Protein AF-A0A8T7KSV1-F1 (afdb_monomer)

Solvent-accessible surface area (backbone atoms only — not comparable to full-atom values): 5654 Å² total; per-residue (Å²): 134,91,87,83,78,54,62,72,78,56,49,47,57,58,53,51,53,51,78,74,46,89,58,47,79,38,73,75,44,91,62,75,61,89,68,96,64,92,88,78,76,95,58,99,66,70,33,39,19,42,32,32,71,41,45,77,94,57,74,27,55,69,15,40,22,41,40,37,26,67,45,68,61,94,86,40,82,42,77,81,42,79,46,80,47,65,66,81,133

Foldseek 3Di:
DDDDDDCVVTVVVVVVVLVVDDWDKDKQDADDDDDPDDDDDPDPDIWMKIWDQADVVVVSQQIKIKIFDWDADVNRIDTPDIDIDHHDD

pLDDT: mean 89.26, std 8.13, range [61.56, 96.56]

Structure (mmCIF, N/CA/C/O backbone):
data_AF-A0A8T7KSV1-F1
#
_entry.id   AF-A0A8T7KSV1-F1
#
loop_
_atom_site.group_PDB
_atom_site.id
_atom_site.type_symbol
_atom_site.label_atom_id
_atom_site.label_alt_id
_atom_site.label_comp_id
_atom_site.label_asym_id
_atom_site.label_entity_id
_atom_site.label_seq_id
_atom_site.pdbx_PDB_ins_code
_atom_site.Cartn_x
_atom_site.Cartn_y
_atom_site.Cartn_z
_atom_site.occupancy
_atom_site.B_iso_or_equiv
_atom_site.auth_seq_id
_atom_site.auth_comp_id
_atom_site.auth_asym_id
_atom_site.auth_atom_id
_atom_site.pdbx_PDB_model_num
ATOM 1 N N . MET A 1 1 ? -3.071 3.711 -15.119 1.00 61.56 1 MET A N 1
ATOM 2 C CA . MET A 1 1 ? -4.005 2.923 -15.991 1.00 61.56 1 MET A CA 1
ATOM 3 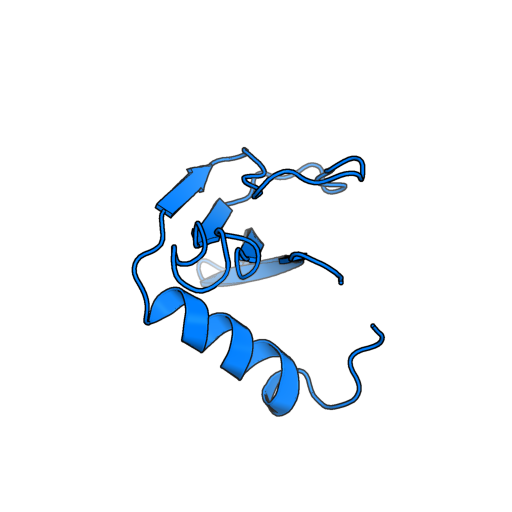C C . MET A 1 1 ? -5.272 2.528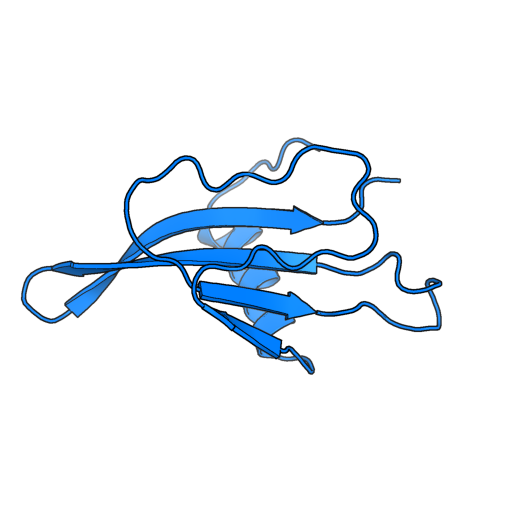 -15.219 1.00 61.56 1 MET A C 1
ATOM 5 O O . MET A 1 1 ? -5.162 2.173 -14.052 1.00 61.56 1 MET A O 1
ATOM 9 N N . GLU A 1 2 ? -6.466 2.587 -15.822 1.00 74.25 2 GLU A N 1
ATOM 10 C CA . GLU A 1 2 ? -7.728 2.212 -15.148 1.00 74.25 2 GLU A CA 1
ATOM 11 C C . GLU A 1 2 ? -7.802 0.687 -14.909 1.00 74.25 2 GLU A C 1
ATOM 13 O O . GLU A 1 2 ? -7.706 -0.097 -15.854 1.00 74.25 2 GLU A O 1
ATOM 18 N N . LYS A 1 3 ? -7.975 0.256 -13.650 1.00 81.81 3 LYS A N 1
ATOM 19 C CA . LYS A 1 3 ? -8.184 -1.157 -13.284 1.00 81.81 3 LYS A CA 1
ATOM 20 C C . LYS A 1 3 ? -9.666 -1.522 -13.444 1.00 81.81 3 LYS A C 1
ATOM 22 O O . LYS A 1 3 ? -10.519 -0.868 -12.853 1.00 81.81 3 LYS A O 1
ATOM 27 N N . LYS A 1 4 ? -9.975 -2.573 -14.215 1.00 88.94 4 LYS A N 1
ATOM 28 C CA . LYS A 1 4 ? -11.350 -3.052 -14.466 1.00 88.94 4 LYS A CA 1
ATOM 29 C C . LYS A 1 4 ? -11.531 -4.474 -13.943 1.00 88.94 4 LYS A C 1
ATOM 31 O O . LYS A 1 4 ? -10.759 -5.352 -14.308 1.00 88.94 4 LYS A O 1
ATOM 36 N N . GLY A 1 5 ? -12.560 -4.701 -13.128 1.00 91.88 5 GLY A N 1
ATOM 37 C CA . GLY A 1 5 ? -12.893 -6.014 -12.568 1.00 91.88 5 GLY A CA 1
ATOM 38 C C . GLY A 1 5 ? -13.278 -5.946 -11.092 1.00 91.88 5 GLY A C 1
ATOM 39 O O . GLY A 1 5 ? -13.399 -4.861 -10.521 1.00 91.88 5 GLY A O 1
ATOM 40 N N . SER A 1 6 ? -13.493 -7.109 -10.476 1.00 94.06 6 SER A N 1
ATOM 41 C CA . SER A 1 6 ? -13.787 -7.190 -9.045 1.00 94.06 6 SER A CA 1
ATOM 42 C C . SER A 1 6 ? -12.525 -6.921 -8.216 1.00 94.06 6 SER A C 1
ATOM 44 O O . SER A 1 6 ? -11.402 -7.184 -8.650 1.00 94.06 6 SER A O 1
ATOM 46 N N . PHE A 1 7 ? -12.701 -6.436 -6.985 1.00 90.00 7 PHE A N 1
ATOM 47 C CA . PHE A 1 7 ? -11.585 -6.260 -6.053 1.00 90.00 7 PHE A CA 1
ATOM 48 C C . PHE A 1 7 ? -10.827 -7.576 -5.819 1.00 90.00 7 PHE A C 1
ATOM 50 O O . PHE A 1 7 ? -9.598 -7.589 -5.782 1.00 90.00 7 PHE A O 1
ATOM 57 N N . HIS A 1 8 ? -11.561 -8.683 -5.696 1.00 92.94 8 HIS A N 1
ATOM 58 C CA . HIS A 1 8 ? -10.987 -10.000 -5.451 1.00 92.94 8 HIS A CA 1
ATOM 59 C C . HIS A 1 8 ? -10.121 -10.489 -6.617 1.00 92.94 8 HIS A C 1
ATOM 61 O O . HIS A 1 8 ? -9.089 -11.105 -6.387 1.00 92.94 8 HIS A O 1
ATOM 67 N N . ASP A 1 9 ? -10.503 -10.189 -7.855 1.00 93.50 9 ASP A N 1
ATOM 68 C CA . ASP A 1 9 ? -9.793 -10.716 -9.025 1.00 93.50 9 ASP A CA 1
ATOM 69 C C . ASP A 1 9 ? -8.651 -9.806 -9.479 1.00 93.50 9 ASP A C 1
ATOM 71 O O . ASP A 1 9 ? -7.724 -10.262 -10.141 1.00 93.50 9 ASP A O 1
ATOM 75 N N . VAL A 1 10 ? -8.710 -8.519 -9.124 1.00 91.25 10 VAL A N 1
ATOM 76 C CA . VAL A 1 10 ? -7.749 -7.518 -9.601 1.00 91.25 10 VAL A CA 1
ATOM 77 C C . VAL A 1 10 ? -6.821 -7.026 -8.494 1.00 91.25 10 VAL A C 1
ATOM 79 O O . VAL A 1 10 ? -5.618 -6.924 -8.701 1.00 91.25 10 VAL A O 1
ATOM 82 N N . VAL A 1 11 ? -7.350 -6.695 -7.314 1.00 90.88 11 VAL A N 1
ATOM 83 C CA . VAL A 1 11 ? -6.571 -6.034 -6.252 1.00 90.88 11 VAL A CA 1
ATOM 84 C C . VAL A 1 11 ? -5.932 -7.039 -5.298 1.00 90.88 11 VAL A C 1
ATOM 86 O O . VAL A 1 11 ? -4.773 -6.872 -4.918 1.00 90.88 11 VAL A O 1
ATOM 89 N N . VAL A 1 12 ? -6.658 -8.094 -4.917 1.00 91.31 12 VAL A N 1
ATOM 90 C CA . VAL A 1 12 ? -6.149 -9.113 -3.981 1.00 91.31 12 VAL A CA 1
ATOM 91 C C . VAL A 1 12 ? -4.892 -9.825 -4.503 1.00 91.31 12 VAL A C 1
ATOM 93 O O . VAL A 1 12 ? -3.951 -9.959 -3.717 1.00 91.31 12 VAL A O 1
ATOM 96 N N . PRO A 1 13 ? -4.794 -10.237 -5.784 1.00 92.56 13 PRO A N 1
ATOM 97 C CA . PRO A 1 13 ? -3.582 -10.878 -6.292 1.00 92.56 13 PRO A CA 1
ATOM 98 C C . PRO A 1 13 ? -2.358 -9.953 -6.244 1.00 92.56 13 PRO A C 1
ATOM 100 O O . PRO A 1 13 ? -1.275 -10.390 -5.855 1.00 92.56 13 PRO A O 1
ATOM 103 N N . ASP A 1 14 ? -2.534 -8.667 -6.561 1.00 89.00 14 ASP A N 1
ATOM 104 C CA . ASP A 1 14 ? -1.461 -7.665 -6.507 1.00 89.00 14 ASP A CA 1
ATOM 105 C C . ASP A 1 14 ? -0.961 -7.432 -5.076 1.00 89.00 14 ASP A C 1
ATOM 107 O O . ASP A 1 14 ? 0.245 -7.347 -4.835 1.00 89.00 14 ASP A O 1
ATOM 111 N N . LEU A 1 15 ? -1.879 -7.358 -4.106 1.00 89.88 15 LEU A N 1
ATOM 112 C CA . LEU A 1 15 ? -1.526 -7.305 -2.686 1.00 89.88 15 LEU A CA 1
ATOM 113 C C . LEU A 1 15 ? -0.741 -8.553 -2.278 1.00 89.88 15 LEU A C 1
ATOM 115 O O . LEU A 1 15 ? 0.341 -8.443 -1.701 1.00 89.88 15 LEU A O 1
ATOM 119 N N . ALA A 1 16 ? -1.263 -9.737 -2.609 1.00 92.06 16 ALA A N 1
ATOM 120 C CA . ALA A 1 16 ? -0.637 -11.008 -2.264 1.00 92.06 16 ALA A CA 1
ATOM 121 C C . ALA A 1 16 ? 0.780 -11.121 -2.838 1.00 92.06 16 ALA A C 1
ATOM 123 O O . ALA A 1 16 ? 1.674 -11.618 -2.157 1.00 92.06 16 ALA A O 1
ATOM 124 N N . LYS A 1 17 ? 1.021 -10.621 -4.056 1.00 89.56 17 LYS A N 1
ATOM 125 C CA . LYS A 1 17 ? 2.357 -10.603 -4.663 1.00 89.56 17 LYS A CA 1
ATOM 126 C C . LYS A 1 17 ? 3.375 -9.868 -3.787 1.00 89.56 17 LYS A C 1
ATOM 128 O O . LYS A 1 17 ? 4.458 -10.395 -3.559 1.00 89.56 17 LYS A O 1
ATOM 133 N N . ILE A 1 18 ? 3.022 -8.695 -3.257 1.00 88.56 18 ILE A N 1
ATOM 134 C CA . ILE A 1 18 ? 3.934 -7.901 -2.420 1.00 88.56 18 ILE A CA 1
ATOM 135 C C . ILE A 1 18 ? 4.221 -8.568 -1.084 1.00 88.56 18 ILE A C 1
ATOM 137 O O . ILE A 1 18 ? 5.368 -8.586 -0.649 1.00 88.56 18 ILE A O 1
ATOM 141 N N . PHE A 1 19 ? 3.211 -9.157 -0.449 1.00 88.69 19 PHE A N 1
ATOM 142 C CA . PHE A 1 19 ? 3.429 -9.889 0.799 1.00 88.69 19 PHE A CA 1
ATOM 143 C C . PHE A 1 19 ? 4.262 -11.168 0.612 1.00 88.69 19 PHE A C 1
ATOM 145 O O . PHE A 1 19 ? 4.817 -11.672 1.583 1.00 88.69 19 PHE A O 1
ATOM 152 N N . ASN A 1 20 ? 4.383 -11.669 -0.622 1.00 91.50 20 ASN A N 1
ATOM 153 C CA . ASN A 1 20 ? 5.148 -12.869 -0.974 1.00 91.50 20 ASN A CA 1
ATOM 154 C C . ASN A 1 20 ? 6.562 -12.580 -1.517 1.00 91.50 20 ASN A C 1
ATOM 156 O O . ASN A 1 20 ? 7.220 -13.484 -2.029 1.00 91.50 20 ASN A O 1
ATOM 160 N N . GLN A 1 21 ? 7.049 -11.344 -1.410 1.00 90.31 21 GLN A N 1
ATOM 161 C CA . GLN A 1 21 ? 8.405 -10.948 -1.804 1.00 90.31 21 GLN A CA 1
ATOM 162 C C . GLN A 1 21 ? 9.057 -10.103 -0.697 1.00 90.31 21 GLN A C 1
ATOM 164 O O . GLN A 1 21 ? 8.360 -9.664 0.217 1.00 90.31 21 GLN A O 1
ATOM 169 N N . PRO A 1 22 ? 10.381 -9.860 -0.726 1.00 92.19 22 PRO A N 1
ATOM 170 C CA . PRO A 1 22 ? 11.024 -9.009 0.269 1.00 92.19 22 PRO A CA 1
ATOM 171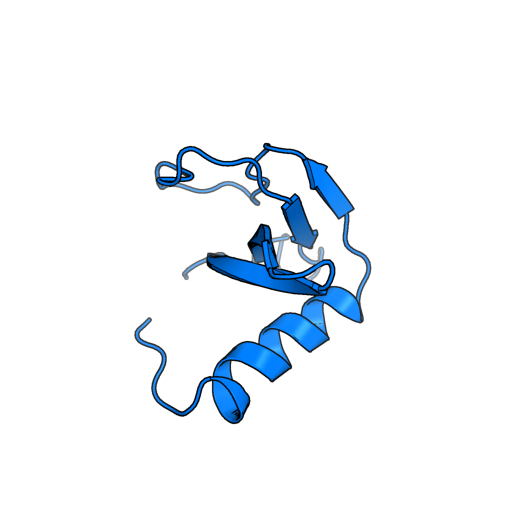 C C . PRO A 1 22 ? 10.447 -7.590 0.232 1.00 92.19 22 PRO A C 1
ATOM 173 O O . PRO A 1 22 ? 10.630 -6.862 -0.741 1.00 92.19 22 PRO A O 1
ATOM 176 N N . TYR A 1 23 ? 9.752 -7.195 1.295 1.00 93.88 23 TYR A N 1
ATOM 177 C CA . TYR A 1 23 ? 9.203 -5.854 1.458 1.00 93.88 23 TYR A CA 1
ATOM 178 C C . TYR A 1 23 ? 9.708 -5.220 2.751 1.00 93.88 23 TYR A C 1
ATOM 180 O O . TYR A 1 23 ? 10.171 -5.891 3.674 1.00 93.88 23 TYR A O 1
ATOM 188 N N . THR A 1 24 ? 9.578 -3.902 2.828 1.00 95.06 24 THR A N 1
ATOM 189 C CA . THR A 1 24 ? 9.782 -3.132 4.055 1.00 95.06 24 THR A CA 1
ATOM 190 C C . THR A 1 24 ? 8.456 -2.546 4.522 1.00 95.06 24 THR A C 1
ATOM 192 O O . THR A 1 24 ? 7.598 -2.209 3.705 1.00 95.06 24 THR A O 1
ATOM 195 N N . LEU A 1 25 ? 8.270 -2.461 5.837 1.00 94.88 25 LEU A N 1
ATOM 196 C CA . LEU A 1 25 ? 7.070 -1.913 6.463 1.00 94.88 25 LEU A CA 1
ATOM 197 C C . LEU A 1 25 ? 7.428 -0.613 7.179 1.00 94.88 25 LEU A C 1
ATOM 199 O O . LEU A 1 25 ? 8.378 -0.586 7.958 1.00 94.88 25 LEU A O 1
ATOM 203 N N . HIS A 1 26 ? 6.649 0.436 6.937 1.00 94.88 26 HIS A N 1
ATOM 204 C CA . HIS A 1 26 ? 6.863 1.765 7.510 1.00 94.88 26 HIS A CA 1
ATOM 205 C C . HIS A 1 26 ? 5.555 2.315 8.072 1.00 94.88 26 HIS A C 1
ATOM 207 O O . HIS A 1 26 ? 4.480 1.991 7.568 1.00 94.88 26 HIS A O 1
ATOM 213 N N . CYS A 1 27 ? 5.643 3.156 9.098 1.00 94.81 27 CYS A N 1
ATOM 214 C CA . CYS A 1 27 ? 4.488 3.811 9.713 1.00 94.81 27 CYS A CA 1
ATOM 215 C C . CYS A 1 27 ? 4.431 5.267 9.261 1.00 94.81 27 CYS A C 1
ATOM 217 O O . CYS A 1 27 ? 5.431 5.969 9.384 1.00 94.81 27 CYS A O 1
ATOM 219 N N . ASN A 1 28 ? 3.269 5.725 8.791 1.00 93.00 28 ASN A N 1
ATOM 220 C CA . ASN A 1 28 ? 3.013 7.125 8.435 1.00 93.00 28 ASN A CA 1
ATOM 221 C C . ASN A 1 28 ? 4.022 7.749 7.457 1.00 93.00 28 ASN A C 1
ATOM 223 O O . ASN A 1 28 ? 4.185 8.967 7.404 1.00 93.00 28 ASN A O 1
ATOM 227 N N . GLU A 1 29 ? 4.691 6.918 6.662 1.00 92.38 29 GLU A N 1
ATOM 228 C CA . GLU A 1 29 ? 5.689 7.342 5.693 1.00 92.38 29 GLU A CA 1
ATOM 229 C C . GLU A 1 29 ? 5.372 6.706 4.342 1.00 92.38 29 GLU A C 1
ATOM 231 O O . GLU A 1 29 ? 5.390 5.483 4.200 1.00 92.38 29 GLU A O 1
ATOM 236 N N . LEU A 1 30 ? 5.080 7.538 3.339 1.00 89.06 30 LEU A N 1
ATOM 237 C CA . LEU A 1 30 ? 4.874 7.080 1.968 1.00 89.06 30 LEU A CA 1
ATOM 238 C C . LEU A 1 30 ? 6.229 6.813 1.316 1.00 89.06 30 LEU A C 1
ATOM 240 O O . LEU A 1 30 ? 6.904 7.729 0.853 1.00 89.06 30 LEU A O 1
ATOM 244 N N . ARG A 1 31 ? 6.629 5.541 1.276 1.00 84.31 31 ARG A N 1
ATOM 245 C CA . ARG A 1 31 ? 7.819 5.112 0.535 1.00 84.31 31 ARG A CA 1
ATOM 246 C C . ARG A 1 31 ? 7.504 4.951 -0.945 1.00 84.31 31 ARG A C 1
ATOM 248 O O . ARG A 1 31 ? 6.436 4.468 -1.313 1.00 84.31 31 ARG A O 1
ATOM 255 N N . HIS A 1 32 ? 8.454 5.299 -1.796 1.00 79.12 32 HIS A N 1
ATOM 256 C CA . HIS A 1 32 ? 8.331 5.182 -3.243 1.00 79.12 32 HIS A CA 1
ATOM 257 C C . HIS A 1 32 ? 9.719 5.072 -3.880 1.00 79.12 32 HIS A C 1
ATOM 259 O O . HIS A 1 32 ? 10.698 5.570 -3.324 1.00 79.12 32 HIS A O 1
ATOM 265 N N . GLY A 1 33 ? 9.806 4.454 -5.057 1.00 71.19 33 GLY A N 1
ATOM 266 C CA . GLY A 1 33 ? 10.979 4.598 -5.918 1.00 71.19 33 GLY A CA 1
ATOM 267 C C . GLY A 1 33 ? 10.788 5.855 -6.758 1.00 71.19 33 GLY A C 1
ATOM 268 O O . GLY A 1 33 ? 9.810 5.926 -7.481 1.00 71.19 33 GLY A O 1
ATOM 269 N N . GLY A 1 34 ? 11.632 6.882 -6.598 1.00 67.56 34 GLY A N 1
ATOM 270 C CA . GLY A 1 34 ? 11.635 8.120 -7.407 1.00 67.56 34 GLY A CA 1
ATOM 271 C C . GLY A 1 34 ? 10.301 8.474 -8.087 1.00 67.56 34 GLY A C 1
ATOM 272 O O . GLY A 1 34 ? 10.113 8.184 -9.264 1.00 67.56 34 GLY A O 1
ATOM 273 N N . ALA A 1 35 ? 9.355 9.049 -7.340 1.00 63.97 35 ALA A N 1
ATOM 274 C CA . ALA A 1 35 ? 8.055 9.431 -7.882 1.00 63.97 35 ALA A CA 1
ATOM 275 C C . ALA A 1 35 ? 8.159 10.859 -8.420 1.00 63.97 35 ALA A C 1
ATOM 277 O O . ALA A 1 35 ? 8.713 11.733 -7.756 1.00 63.97 35 ALA A O 1
ATOM 278 N N . THR A 1 36 ? 7.637 11.097 -9.621 1.00 66.00 36 THR A N 1
ATOM 279 C CA . THR A 1 36 ? 7.557 12.441 -10.219 1.00 66.00 36 THR A CA 1
ATOM 280 C C . THR A 1 36 ? 6.311 13.211 -9.776 1.00 66.00 36 THR A C 1
ATOM 282 O O . THR A 1 36 ? 6.193 14.398 -10.070 1.00 66.00 36 THR A O 1
ATOM 285 N N . TYR A 1 37 ? 5.390 12.552 -9.069 1.00 69.19 37 TYR A N 1
ATOM 286 C CA . TYR A 1 37 ? 4.142 13.117 -8.565 1.00 69.19 37 TYR A CA 1
ATOM 287 C C . TYR A 1 37 ? 4.190 13.342 -7.049 1.00 69.19 37 TYR A C 1
ATOM 289 O O . TYR A 1 37 ? 4.929 12.667 -6.329 1.00 69.19 37 TYR A O 1
ATOM 297 N N . GLU A 1 38 ? 3.381 14.283 -6.554 1.00 75.19 38 GLU A N 1
ATOM 298 C CA . GLU A 1 38 ? 3.228 14.510 -5.116 1.00 75.19 38 GLU A CA 1
ATOM 299 C C . GLU A 1 38 ? 2.518 13.323 -4.459 1.00 75.19 38 GLU A C 1
ATOM 301 O O . GLU A 1 38 ? 1.380 12.977 -4.786 1.00 75.19 38 GLU A O 1
ATOM 306 N N . LEU A 1 39 ? 3.201 12.702 -3.501 1.00 82.88 39 LEU A N 1
ATOM 307 C CA . LEU A 1 39 ? 2.653 11.625 -2.694 1.00 82.88 39 LEU A CA 1
ATOM 308 C C . LEU A 1 39 ? 1.963 12.211 -1.474 1.00 82.88 39 LEU A C 1
ATOM 310 O O . LEU A 1 39 ? 2.590 12.873 -0.649 1.00 82.88 39 LEU A O 1
ATOM 314 N N . SER A 1 40 ? 0.670 11.937 -1.341 1.00 89.81 40 SER A N 1
ATOM 315 C CA . SER A 1 40 ? -0.095 12.341 -0.169 1.00 89.81 40 SER A CA 1
ATOM 316 C C . SER A 1 40 ? -0.997 11.219 0.320 1.00 89.81 40 SER A C 1
ATOM 318 O O . SER A 1 40 ? -1.489 10.388 -0.446 1.00 89.81 40 SER A O 1
ATOM 320 N N . TRP A 1 41 ? -1.193 11.205 1.634 1.00 92.25 41 TRP A N 1
ATOM 321 C CA . TRP A 1 41 ? -2.192 10.391 2.301 1.00 92.25 41 TRP A CA 1
ATOM 322 C C . TRP A 1 41 ? -3.342 11.323 2.693 1.00 92.25 41 TRP A C 1
ATOM 324 O O . TRP A 1 41 ? -3.187 12.113 3.624 1.00 92.25 41 TRP A O 1
ATOM 334 N N . PRO A 1 42 ? -4.482 11.299 1.981 1.00 93.44 42 PRO A N 1
ATOM 335 C CA . PRO A 1 42 ? -5.540 12.295 2.155 1.00 93.44 42 PRO A CA 1
ATOM 336 C C . PRO A 1 42 ? -6.430 12.020 3.376 1.00 93.44 42 PRO A C 1
ATOM 338 O O . PRO A 1 42 ? -7.415 12.724 3.597 1.00 93.44 42 PRO A O 1
ATOM 341 N N . TYR A 1 43 ? -6.124 10.984 4.159 1.00 93.56 43 TYR A N 1
ATOM 342 C CA . TYR A 1 43 ? -6.908 10.585 5.319 1.00 93.56 43 TYR A CA 1
ATOM 343 C C . TYR A 1 43 ? -6.232 11.061 6.605 1.00 93.56 43 TYR A C 1
ATOM 345 O O . TYR A 1 43 ? -5.021 10.975 6.754 1.00 93.56 43 TYR A O 1
ATOM 353 N N . ALA A 1 44 ? -7.029 11.516 7.571 1.00 91.44 44 ALA A N 1
ATOM 354 C CA . ALA A 1 44 ? -6.511 12.074 8.824 1.00 91.44 44 ALA A CA 1
ATOM 355 C C . ALA A 1 44 ? -5.909 11.031 9.789 1.00 91.44 44 ALA A C 1
ATOM 357 O O . ALA A 1 44 ? -5.286 11.405 10.777 1.00 91.44 44 ALA A O 1
ATOM 358 N N . LYS A 1 45 ? -6.156 9.738 9.551 1.00 93.75 45 LYS A N 1
ATOM 359 C CA . LYS A 1 45 ? -5.724 8.633 10.417 1.00 93.75 45 LYS A CA 1
ATOM 360 C C . LYS A 1 45 ? -4.400 8.035 9.937 1.00 93.75 45 LYS A C 1
ATOM 362 O O . LYS A 1 45 ? -4.088 8.096 8.745 1.00 93.75 45 LYS A O 1
ATOM 367 N N . ASP A 1 46 ? -3.691 7.410 10.874 1.00 94.75 46 ASP A N 1
ATOM 368 C CA . ASP A 1 46 ? -2.424 6.719 10.636 1.00 94.75 46 ASP A CA 1
ATOM 369 C C . ASP A 1 46 ? -2.550 5.572 9.622 1.00 94.75 46 ASP A C 1
ATOM 371 O O . ASP A 1 46 ? -3.608 4.953 9.462 1.00 94.75 46 ASP A O 1
ATOM 375 N N . PHE A 1 47 ? -1.438 5.267 8.958 1.00 96.12 47 PHE A N 1
ATOM 376 C CA . PHE A 1 47 ? -1.351 4.215 7.954 1.00 96.12 47 PHE A CA 1
ATOM 377 C C . PHE A 1 47 ? -0.017 3.469 8.007 1.00 96.12 47 PHE A C 1
ATOM 379 O O . PHE A 1 47 ? 0.999 3.959 8.506 1.00 96.12 47 PHE A O 1
ATOM 386 N N . TYR A 1 48 ? -0.020 2.277 7.419 1.00 95.44 48 TYR A N 1
ATOM 387 C CA . TYR A 1 48 ? 1.182 1.505 7.132 1.00 95.44 48 TYR A CA 1
ATOM 388 C C . TYR A 1 48 ? 1.522 1.583 5.650 1.00 95.44 48 TYR A C 1
ATOM 390 O O . TYR A 1 48 ? 0.637 1.472 4.808 1.00 95.44 48 TYR A O 1
ATOM 398 N N . SER A 1 49 ? 2.802 1.716 5.326 1.00 95.06 49 SER A N 1
ATOM 399 C CA . SER A 1 49 ? 3.319 1.606 3.965 1.00 95.06 49 SER A CA 1
ATOM 400 C C . SER A 1 49 ? 4.107 0.311 3.819 1.00 95.06 49 SER A C 1
ATOM 402 O O . SER A 1 49 ? 5.111 0.109 4.501 1.00 95.06 49 SER A O 1
ATOM 404 N N . ILE A 1 50 ? 3.664 -0.552 2.911 1.00 95.19 50 ILE A N 1
ATOM 405 C CA . ILE A 1 50 ? 4.325 -1.805 2.548 1.00 95.19 50 ILE A CA 1
ATOM 406 C C . ILE A 1 50 ? 5.021 -1.571 1.214 1.00 95.19 50 ILE A C 1
ATOM 408 O O . ILE A 1 50 ? 4.356 -1.388 0.194 1.00 95.19 50 ILE A O 1
ATOM 412 N N . HIS A 1 51 ? 6.349 -1.542 1.230 1.00 94.31 51 HIS A N 1
ATOM 413 C CA . HIS A 1 51 ? 7.151 -1.103 0.096 1.00 94.31 51 HIS A CA 1
ATOM 414 C C . HIS A 1 51 ? 8.081 -2.197 -0.418 1.00 94.31 51 HIS A C 1
ATOM 416 O O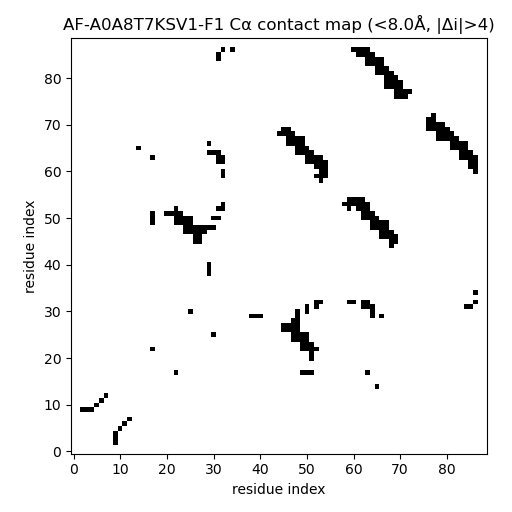 . HIS A 1 51 ? 8.914 -2.729 0.320 1.00 94.31 51 HIS A O 1
ATOM 422 N N . PHE A 1 52 ? 7.963 -2.467 -1.712 1.00 93.75 52 PHE A N 1
ATOM 423 C CA . PHE A 1 52 ? 8.904 -3.237 -2.502 1.00 93.75 52 PHE A CA 1
ATOM 424 C C . PHE A 1 52 ? 9.783 -2.286 -3.318 1.00 93.75 52 PHE A C 1
ATOM 426 O O . PHE A 1 52 ? 9.270 -1.500 -4.115 1.00 93.75 52 PHE A O 1
ATOM 433 N N . THR A 1 53 ? 11.102 -2.386 -3.140 1.00 91.88 53 THR A N 1
ATOM 434 C CA . THR A 1 53 ? 12.070 -1.446 -3.731 1.00 91.88 53 THR A CA 1
ATOM 435 C C . THR A 1 53 ? 12.311 -1.642 -5.230 1.00 91.88 53 THR A C 1
ATOM 437 O O . THR A 1 53 ? 13.068 -0.872 -5.814 1.00 91.88 53 THR A O 1
ATOM 440 N N . GLY A 1 54 ? 11.703 -2.659 -5.847 1.00 91.06 54 GLY A N 1
ATOM 441 C CA . GLY A 1 54 ? 12.018 -3.075 -7.210 1.00 91.06 54 GLY A CA 1
ATOM 442 C C . GLY A 1 54 ? 13.239 -3.995 -7.276 1.00 91.06 54 GLY A C 1
ATOM 443 O O . GLY A 1 54 ? 13.888 -4.294 -6.272 1.00 91.06 54 GLY A O 1
ATOM 444 N N . THR A 1 55 ? 13.550 -4.456 -8.478 1.00 91.25 55 THR A N 1
ATOM 445 C CA . THR A 1 55 ? 14.689 -5.315 -8.782 1.00 91.25 55 THR A CA 1
ATOM 446 C C . THR A 1 55 ? 15.685 -4.606 -9.688 1.00 91.25 55 THR A C 1
ATOM 448 O O . THR A 1 55 ? 15.334 -3.788 -10.540 1.00 91.25 55 THR A O 1
ATOM 451 N N . GLU A 1 56 ? 16.958 -4.971 -9.546 1.00 92.19 56 GLU A N 1
ATOM 452 C CA . GLU A 1 56 ? 18.038 -4.425 -10.371 1.00 92.19 56 GLU A CA 1
ATOM 453 C C . GLU A 1 56 ? 17.814 -4.681 -11.871 1.00 92.19 56 GLU A C 1
ATOM 455 O O . GLU A 1 56 ? 18.118 -3.820 -12.693 1.00 92.19 56 GLU A O 1
ATOM 460 N N . GLN A 1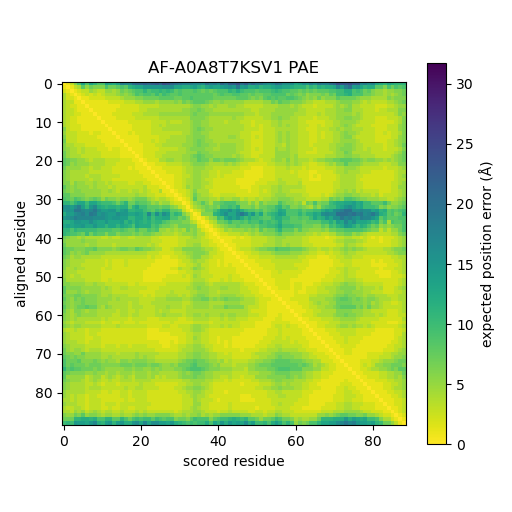 57 ? 17.200 -5.818 -12.230 1.00 93.12 57 GLN A N 1
ATOM 461 C CA . GLN A 1 57 ? 16.880 -6.176 -13.617 1.00 93.12 57 GLN A CA 1
ATOM 462 C C . GLN A 1 57 ? 16.039 -5.107 -14.334 1.00 93.12 57 GLN A C 1
ATOM 464 O O . GLN A 1 57 ? 16.209 -4.909 -15.536 1.00 93.12 57 GLN A O 1
ATOM 469 N N . TYR A 1 58 ? 15.150 -4.419 -13.614 1.00 88.12 58 TYR A N 1
ATOM 470 C CA . TYR A 1 58 ? 14.313 -3.349 -14.162 1.00 88.12 58 TYR A CA 1
ATOM 471 C C . TYR A 1 58 ? 14.806 -1.957 -13.754 1.00 88.12 58 TYR A C 1
ATOM 473 O O . TYR A 1 58 ? 14.044 -0.994 -13.802 1.00 88.12 58 TYR A O 1
ATOM 481 N N . GLY A 1 59 ? 16.062 -1.830 -13.311 1.00 87.94 59 GLY A N 1
ATOM 482 C CA . GLY A 1 59 ? 16.604 -0.567 -12.812 1.00 87.94 59 GLY A CA 1
ATOM 483 C C . GLY A 1 59 ? 15.819 -0.018 -11.619 1.00 87.94 59 GLY A C 1
ATOM 484 O O . GLY A 1 59 ? 15.736 1.196 -11.456 1.00 87.94 59 GLY A O 1
ATOM 485 N N . TYR A 1 60 ? 15.213 -0.906 -10.820 1.00 89.50 60 TYR A N 1
ATOM 486 C CA . TYR A 1 60 ? 14.316 -0.590 -9.706 1.00 89.50 60 TYR A CA 1
ATOM 487 C C . TYR A 1 60 ? 13.013 0.121 -10.102 1.00 89.50 60 TYR A C 1
ATOM 489 O O . TYR A 1 60 ? 12.316 0.636 -9.234 1.00 89.50 60 TYR A O 1
ATOM 497 N N . LEU A 1 61 ? 12.651 0.145 -11.389 1.00 88.69 61 LEU A N 1
ATOM 498 C CA . LEU A 1 61 ? 11.418 0.770 -11.889 1.00 88.69 61 LEU A CA 1
ATOM 499 C C . LEU A 1 61 ? 10.180 -0.129 -11.752 1.00 88.69 61 LEU A C 1
ATOM 501 O O . LEU A 1 61 ? 9.070 0.306 -12.007 1.00 88.69 61 LEU A O 1
ATOM 505 N N . ASP A 1 62 ? 10.334 -1.370 -11.307 1.00 89.88 62 ASP A N 1
ATOM 506 C CA . ASP A 1 62 ? 9.244 -2.269 -10.909 1.00 89.88 62 ASP A CA 1
ATOM 507 C C . ASP A 1 62 ? 8.887 -2.135 -9.415 1.00 89.88 62 ASP A C 1
ATOM 509 O O . ASP A 1 62 ? 8.254 -3.023 -8.834 1.00 89.88 62 ASP A O 1
ATOM 513 N N . TRP A 1 63 ? 9.308 -1.039 -8.775 1.00 90.62 63 TRP A N 1
ATOM 514 C CA . TRP A 1 63 ? 8.949 -0.735 -7.395 1.00 90.62 63 TRP A CA 1
ATOM 515 C C . TRP A 1 63 ? 7.438 -0.577 -7.235 1.00 90.62 63 TRP A C 1
ATOM 517 O O . TRP A 1 63 ? 6.707 -0.173 -8.145 1.00 90.62 63 TRP A O 1
ATOM 527 N N . HIS A 1 64 ? 6.966 -0.878 -6.030 1.00 91.06 64 HIS A N 1
ATOM 528 C CA . HIS A 1 64 ? 5.549 -0.802 -5.723 1.00 91.06 64 HIS A CA 1
ATOM 529 C C . HIS A 1 64 ? 5.329 -0.610 -4.219 1.00 91.06 64 HIS A C 1
ATOM 531 O O . HIS A 1 64 ? 5.977 -1.250 -3.390 1.00 91.06 64 HIS A O 1
ATOM 537 N N . THR A 1 65 ? 4.371 0.242 -3.863 1.00 92.62 65 THR A N 1
ATOM 538 C CA . THR A 1 65 ? 3.981 0.534 -2.483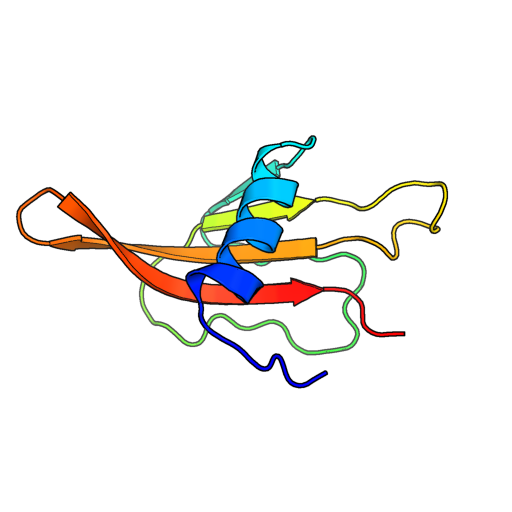 1.00 92.62 65 THR A CA 1
ATOM 539 C C . THR A 1 65 ? 2.473 0.427 -2.300 1.00 92.62 65 THR A C 1
ATOM 541 O O . THR A 1 65 ? 1.702 0.989 -3.074 1.00 92.62 65 THR A O 1
ATOM 544 N N . TRP A 1 66 ? 2.046 -0.249 -1.237 1.00 94.38 66 TRP A N 1
ATOM 545 C CA . TRP A 1 66 ? 0.677 -0.160 -0.732 1.00 94.38 66 TRP A CA 1
ATOM 546 C C . TRP A 1 66 ? 0.652 0.649 0.561 1.00 94.38 66 TRP A C 1
ATOM 548 O O . TRP A 1 66 ? 1.321 0.280 1.524 1.00 94.38 66 TRP A O 1
ATOM 558 N N . ALA A 1 67 ? -0.144 1.716 0.595 1.00 95.12 67 ALA A N 1
ATOM 559 C CA . ALA A 1 67 ? -0.488 2.422 1.824 1.00 95.12 67 ALA A CA 1
ATOM 560 C C . ALA A 1 67 ? -1.843 1.920 2.339 1.00 95.12 67 ALA A C 1
ATOM 562 O O . ALA A 1 67 ? -2.834 1.907 1.603 1.00 95.12 67 ALA A O 1
ATOM 563 N N . VAL A 1 68 ? -1.873 1.480 3.595 1.00 95.94 68 VAL A N 1
ATOM 564 C CA . VAL A 1 68 ? -3.007 0.789 4.210 1.00 95.94 68 VAL A CA 1
ATOM 565 C C . VAL A 1 68 ? -3.402 1.498 5.496 1.00 95.94 68 VAL A C 1
ATOM 567 O O . VAL A 1 68 ? -2.646 1.521 6.467 1.00 95.94 68 VAL A O 1
ATOM 570 N N . GLY A 1 69 ? -4.616 2.034 5.508 1.00 96.56 69 GLY A N 1
ATOM 571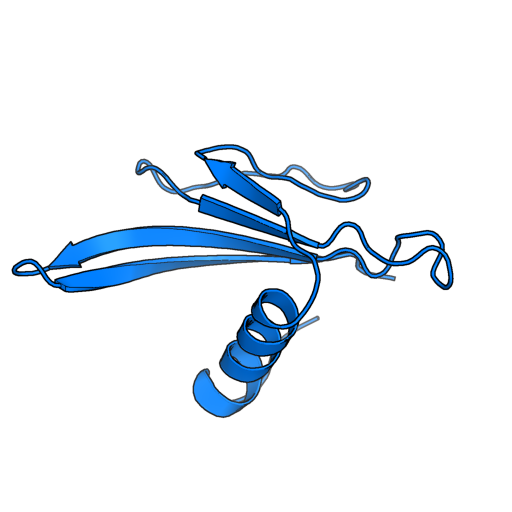 C CA . GLY A 1 69 ? -5.268 2.524 6.710 1.00 96.56 69 GLY A CA 1
ATOM 572 C C . GLY A 1 69 ? -6.048 1.396 7.377 1.00 96.56 69 GLY A C 1
ATOM 573 O O . GLY A 1 69 ? -6.944 0.813 6.760 1.00 96.56 69 GLY A O 1
ATOM 574 N N . VAL A 1 70 ? -5.730 1.100 8.638 1.00 95.44 70 VAL A N 1
ATOM 575 C CA . VAL A 1 70 ? -6.413 0.071 9.434 1.00 95.44 70 VAL A CA 1
ATOM 576 C C . VAL A 1 70 ? -7.147 0.728 10.595 1.00 95.44 70 VAL A C 1
ATOM 578 O O . VAL A 1 70 ? -6.597 1.570 11.297 1.00 95.44 70 VAL A O 1
ATOM 581 N N . GLU A 1 71 ? -8.389 0.320 10.823 1.00 94.56 71 GLU A N 1
ATOM 582 C CA . GLU A 1 71 ? -9.137 0.659 12.032 1.00 94.56 71 GLU A CA 1
ATOM 583 C C . GLU A 1 71 ? -9.737 -0.595 12.663 1.00 94.56 71 GLU A C 1
ATOM 585 O O . GLU A 1 71 ? -9.792 -1.652 12.039 1.00 94.56 71 GLU A O 1
ATOM 590 N N . TYR A 1 72 ? -10.179 -0.496 13.913 1.00 94.12 72 TYR A N 1
ATOM 591 C CA . TYR A 1 72 ? -10.777 -1.621 14.622 1.00 94.12 72 TYR A CA 1
ATOM 592 C C . TYR A 1 72 ? -12.280 -1.408 14.782 1.00 94.12 72 TYR A C 1
ATOM 594 O O . TYR A 1 72 ? -12.716 -0.554 15.552 1.00 94.12 72 TYR A O 1
ATOM 602 N N . ALA A 1 73 ? -13.073 -2.228 14.096 1.00 93.31 73 ALA A N 1
ATOM 603 C CA . ALA A 1 73 ? -14.518 -2.293 14.262 1.00 93.31 73 ALA A CA 1
ATOM 604 C C . ALA A 1 73 ? -14.862 -3.493 15.155 1.00 93.31 73 ALA A C 1
ATOM 606 O O . ALA A 1 73 ? -14.626 -4.642 14.784 1.00 93.31 73 ALA A O 1
ATOM 607 N N . ASN A 1 74 ? -15.398 -3.242 16.355 1.00 94.88 74 ASN A N 1
ATOM 608 C CA . ASN A 1 74 ? -15.714 -4.284 17.346 1.00 94.88 74 ASN A CA 1
ATOM 609 C C . ASN A 1 74 ? -14.524 -5.219 17.650 1.00 94.88 74 ASN A C 1
ATOM 611 O O . ASN A 1 74 ? -14.669 -6.440 17.696 1.00 94.88 74 ASN A O 1
ATOM 615 N N . GLY A 1 75 ? -13.325 -4.645 17.796 1.00 95.25 75 GLY A N 1
ATOM 616 C CA . GLY A 1 75 ? -12.092 -5.394 18.062 1.00 95.25 75 GLY A CA 1
ATOM 617 C C . GLY A 1 75 ? -11.533 -6.170 16.864 1.00 95.25 75 GLY A C 1
ATOM 618 O O . GLY A 1 75 ? -10.509 -6.831 17.006 1.00 95.25 75 GLY A O 1
ATOM 619 N N . LYS A 1 76 ? -12.157 -6.082 15.682 1.00 96.19 76 LYS A N 1
ATOM 620 C CA . LYS A 1 76 ? -11.650 -6.692 14.447 1.00 96.19 76 LYS A CA 1
ATOM 621 C C . LYS A 1 76 ? -10.970 -5.635 13.577 1.00 96.19 76 LYS A C 1
ATOM 623 O O . LYS A 1 76 ? -11.594 -4.601 13.332 1.00 96.19 76 LYS A O 1
ATOM 628 N N . PRO A 1 77 ? -9.738 -5.874 13.096 1.00 93.81 77 PRO A N 1
ATOM 629 C CA . PRO A 1 77 ? -9.095 -4.959 12.168 1.00 93.81 77 PRO A CA 1
ATOM 630 C C . PRO A 1 77 ? -9.840 -4.977 10.831 1.00 93.81 77 PRO A C 1
ATOM 632 O O . PRO A 1 77 ? -10.137 -6.040 10.283 1.00 93.81 77 PRO 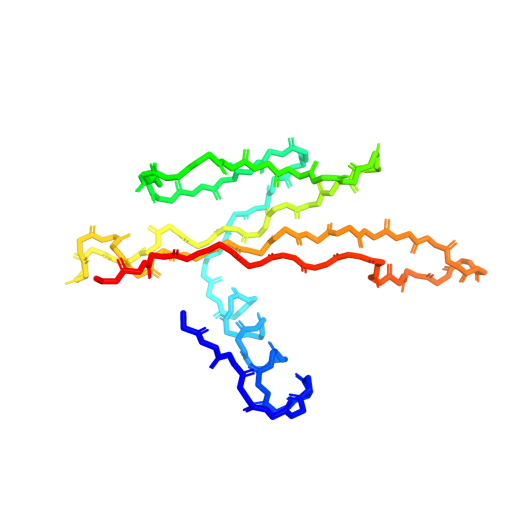A O 1
ATOM 635 N N . VAL A 1 78 ? -10.131 -3.796 10.307 1.00 94.75 78 VAL A N 1
ATOM 636 C CA . VAL A 1 78 ? -10.709 -3.577 8.983 1.00 94.75 78 VAL A CA 1
ATOM 637 C C . VAL A 1 78 ? -9.860 -2.558 8.234 1.00 94.75 78 VAL A C 1
ATOM 639 O O . VAL A 1 78 ? -9.301 -1.634 8.826 1.00 94.75 78 VAL A O 1
ATOM 642 N N . ILE A 1 79 ? -9.747 -2.740 6.922 1.00 93.56 79 ILE A N 1
ATOM 643 C CA . ILE A 1 79 ? -9.078 -1.777 6.048 1.00 93.56 79 ILE A CA 1
ATOM 644 C C . ILE A 1 79 ? -10.102 -0.697 5.705 1.00 93.56 79 ILE A C 1
ATOM 646 O O . ILE A 1 79 ? -11.093 -0.992 5.039 1.00 93.56 79 ILE A O 1
ATOM 650 N N . TYR A 1 80 ? -9.874 0.535 6.160 1.00 94.31 80 TYR A N 1
ATOM 651 C CA . TYR A 1 80 ? -10.757 1.666 5.841 1.00 94.31 80 TYR A CA 1
ATOM 652 C C . TYR A 1 80 ? -10.289 2.432 4.597 1.00 94.31 80 TYR A C 1
ATOM 654 O O . TYR A 1 80 ? -11.089 3.084 3.931 1.00 94.31 80 TYR A O 1
ATOM 662 N N . ALA A 1 81 ? -8.993 2.364 4.283 1.00 94.94 81 ALA A N 1
ATOM 663 C CA . ALA A 1 81 ? -8.402 3.001 3.118 1.00 94.94 81 ALA A CA 1
ATOM 664 C C . ALA A 1 81 ? -7.256 2.153 2.572 1.00 94.94 81 ALA A C 1
ATOM 666 O O . ALA A 1 81 ? -6.458 1.593 3.327 1.00 94.94 81 ALA A O 1
ATOM 667 N N . LEU A 1 82 ? -7.167 2.093 1.248 1.00 94.12 82 LEU A N 1
ATOM 668 C CA . LEU A 1 82 ? -6.123 1.372 0.540 1.00 94.12 82 LEU A CA 1
ATOM 669 C C . LEU A 1 82 ? -5.695 2.190 -0.679 1.00 94.12 82 LEU A C 1
ATOM 671 O O . LEU A 1 82 ? -6.524 2.505 -1.530 1.00 94.12 82 LEU A O 1
ATOM 675 N N . MET A 1 83 ? -4.410 2.526 -0.763 1.00 92.94 83 MET A N 1
ATOM 676 C CA . MET A 1 83 ? -3.831 3.262 -1.888 1.00 92.94 83 MET A CA 1
ATOM 677 C C . MET A 1 83 ? -2.631 2.515 -2.454 1.00 92.94 83 MET A C 1
ATOM 679 O O . MET A 1 83 ? -1.829 1.951 -1.711 1.00 92.94 83 MET A O 1
ATOM 683 N N . ASN A 1 84 ? -2.523 2.526 -3.778 1.00 90.75 84 ASN A N 1
ATOM 684 C CA . ASN A 1 84 ? -1.438 1.902 -4.516 1.00 90.75 84 ASN A CA 1
ATOM 685 C C . ASN A 1 84 ? -0.583 2.987 -5.168 1.00 90.75 84 ASN A C 1
ATOM 687 O O . ASN A 1 84 ? -1.121 3.840 -5.874 1.00 90.75 84 ASN A O 1
ATOM 691 N N . PHE A 1 85 ? 0.725 2.909 -4.960 1.00 89.62 85 PHE A N 1
ATOM 692 C CA . PHE A 1 85 ? 1.717 3.713 -5.651 1.00 89.62 85 PHE A CA 1
ATOM 693 C C . PHE A 1 85 ? 2.669 2.782 -6.389 1.00 89.62 85 PHE A C 1
ATOM 695 O O . PHE A 1 85 ? 3.238 1.864 -5.800 1.00 89.62 85 PHE A O 1
ATOM 702 N N . PHE A 1 86 ? 2.847 3.025 -7.677 1.00 88.12 86 PHE A N 1
ATOM 703 C CA . PHE A 1 86 ? 3.691 2.220 -8.543 1.00 88.12 86 PHE A CA 1
ATOM 704 C C . PHE A 1 86 ? 4.297 3.116 -9.619 1.00 88.12 86 PHE A C 1
ATOM 706 O O . PHE A 1 86 ? 3.846 4.248 -9.830 1.00 88.12 86 PHE A O 1
ATOM 713 N N . TRP A 1 87 ? 5.339 2.620 -10.272 1.00 83.06 87 TRP A N 1
ATOM 714 C CA . TRP A 1 87 ? 5.908 3.288 -11.431 1.00 83.06 87 TRP A CA 1
ATOM 715 C C . TRP A 1 87 ? 4.988 3.152 -12.651 1.00 83.06 87 TRP A C 1
ATOM 717 O O . TRP A 1 87 ? 4.549 2.048 -12.979 1.00 83.06 87 TRP A O 1
ATOM 727 N N . GLU A 1 88 ? 4.726 4.263 -13.338 1.00 71.19 88 GLU A N 1
ATOM 728 C CA . GLU A 1 88 ? 4.057 4.268 -14.641 1.00 71.19 88 GLU A CA 1
ATOM 729 C C . GLU A 1 88 ? 5.104 4.525 -15.749 1.00 71.19 88 GLU A C 1
ATOM 731 O O . GLU A 1 88 ? 5.879 5.476 -15.609 1.00 71.19 88 GLU A O 1
ATOM 736 N N . PRO A 1 89 ? 5.167 3.685 -16.803 1.00 66.06 89 PRO A N 1
ATOM 737 C CA . PRO A 1 89 ? 6.048 3.880 -17.960 1.00 66.06 89 PRO A CA 1
ATOM 738 C C . PRO A 1 89 ? 5.694 5.088 -18.829 1.00 66.06 89 PRO A C 1
ATOM 740 O O . PRO A 1 89 ? 4.491 5.425 -18.927 1.00 66.06 89 PRO A O 1
#

Radius of gyration: 13.67 Å; Cα contacts (8 Å, |Δi|>4): 144; chains: 1; bounding box: 34×27×36 Å

Nearest PDB structures (foldseek):
  8roy-assembly1_B  TM=4.871E-01  e=2.781E+00  Homo sapiens
  8syg-assembly1_B  TM=3.307E-01  e=7.198E+00  Aequorea victoria

Mean predicted aligned error: 4.4 Å

Secondary structure (DSSP, 8-state):
----S-HHHHHHHHHHHHHTS--EEEES----SS-SS--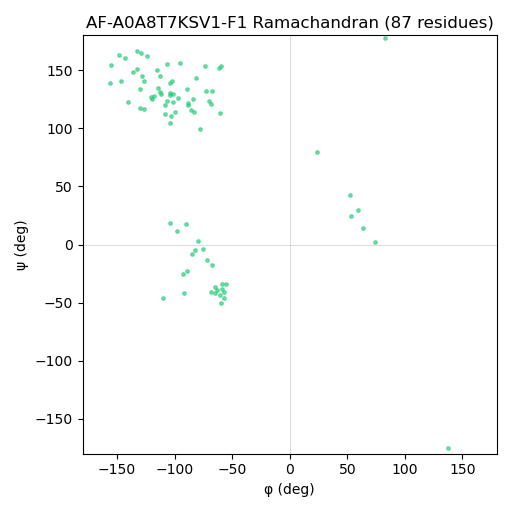---SSS--EEEEE---GGGTTTT-EEEEEEEEEETTEEEEEEEEEEE---

Sequence (89 aa):
MEKKGSFHDVVVPDLAKIFNQPYTLHCNELRHGGATYELSWPYAKDFYSIHFTGTEQYGYLDWHTWAVGVEYANGKPVIYALMNFFWEP